Protein AF-C3RX47-F1 (afdb_monomer)

Radius of gyration: 13.27 Å; Cα contacts (8 Å, |Δi|>4): 3; chains: 1; bounding box: 30×14×32 Å

InterPro domains:
  IPR011759 Cytochrome C oxidase subunit II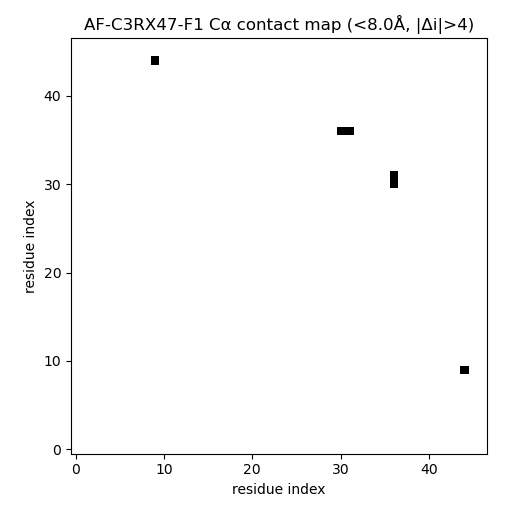, transmembrane domain [PF02790] (1-46)
  IPR011759 Cytochrome C oxidase subunit II, transmembrane domain [PS50999] (1-47)
  IPR036257 Cytochrome C oxidase subunit II, transmembrane domain superfamily [G3DSA:1.10.287.90] (1-47)
  IPR036257 Cytochrome C oxidase subunit II, transmembrane domain superfamily [SSF81464] (1-47)

Foldseek 3Di:
DVVVVLVVVVVVVVVVVVVVVVPDPDDDPCPVVDPVVVVVVVVVSVD

Organism: Wasmannia auropunctata (NCBI:txid64793)

Secondary structure (DSSP, 8-st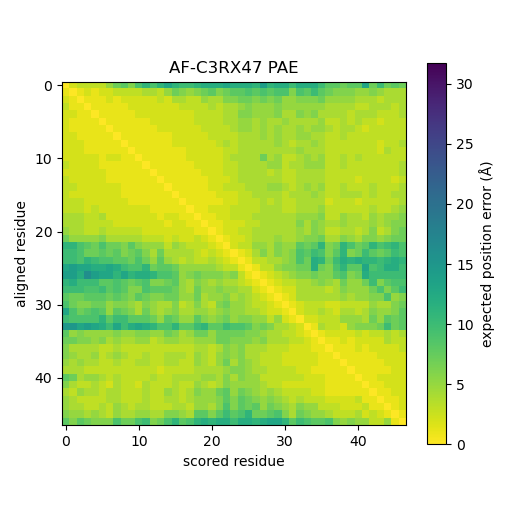ate):
-HHHHHHHHHHHHHHHHHHHHHT-----TTTTT-HHHHHHHHHTTT-

Sequence (47 aa):
DFMMIILTFITMIIMFIMTMMFNNKLINRYLLQGHTMELLWTILPMF

pLDDT: mean 87.1, std 5.31, range [71.06, 94.56]

Solvent-accessible surface area (backbone atoms only — not comparable to full-atom values): 2988 Å² total; per-residue (Å²): 107,71,69,58,52,53,51,53,49,55,52,52,51,52,54,52,55,55,58,54,55,76,75,53,87,75,85,64,91,57,64,88,70,40,71,67,54,58,52,50,69,58,50,64,79,74,109

Mean predicted aligned error: 4.25 Å

Structure (mmCIF, N/CA/C/O backbone):
data_AF-C3RX47-F1
#
_entry.id   AF-C3RX47-F1
#
loop_
_atom_site.group_PDB
_atom_site.id
_atom_site.type_symbol
_atom_site.label_atom_id
_atom_site.label_alt_id
_atom_site.label_comp_id
_atom_site.label_asym_id
_atom_site.label_entity_id
_atom_site.label_seq_id
_atom_site.pdbx_PDB_ins_code
_atom_site.Cartn_x
_atom_site.Cartn_y
_atom_site.Cartn_z
_atom_site.occupancy
_atom_site.B_iso_or_equiv
_atom_site.auth_seq_id
_atom_site.auth_comp_id
_atom_site.auth_asym_id
_atom_site.auth_atom_id
_atom_site.pdbx_PDB_model_num
ATOM 1 N N . ASP A 1 1 ? 17.529 -6.107 -16.034 1.00 71.06 1 ASP A N 1
ATOM 2 C CA . ASP A 1 1 ? 17.280 -4.875 -15.248 1.00 71.06 1 ASP A CA 1
ATOM 3 C C . ASP A 1 1 ? 15.806 -4.604 -14.978 1.00 71.06 1 ASP A C 1
ATOM 5 O O . ASP A 1 1 ? 15.432 -4.588 -13.815 1.00 71.06 1 ASP A O 1
ATOM 9 N N . PHE A 1 2 ? 14.937 -4.507 -15.990 1.00 88.00 2 PHE A N 1
ATOM 10 C CA . PHE A 1 2 ? 13.492 -4.282 -15.780 1.00 88.00 2 PHE A CA 1
ATOM 11 C C . PHE A 1 2 ? 12.804 -5.303 -14.855 1.00 88.00 2 PHE A C 1
ATOM 13 O O . PHE A 1 2 ? 12.060 -4.912 -13.962 1.00 88.00 2 PHE A O 1
ATOM 20 N N . MET A 1 3 ? 13.110 -6.598 -14.995 1.00 91.75 3 MET A N 1
ATOM 21 C CA . MET A 1 3 ? 12.583 -7.642 -14.099 1.00 91.75 3 MET A CA 1
ATOM 22 C C . MET A 1 3 ? 13.002 -7.429 -12.637 1.00 91.75 3 MET A C 1
ATOM 24 O O . MET A 1 3 ? 12.200 -7.614 -11.727 1.00 91.75 3 MET A O 1
ATOM 28 N N . MET A 1 4 ? 14.247 -7.000 -12.412 1.00 93.44 4 MET A N 1
ATOM 29 C CA . MET A 1 4 ? 14.753 -6.725 -11.065 1.00 93.44 4 MET A CA 1
ATOM 30 C C . MET A 1 4 ? 14.070 -5.496 -10.468 1.00 93.44 4 MET A C 1
ATOM 32 O O . MET A 1 4 ? 13.706 -5.523 -9.299 1.00 93.44 4 MET A O 1
ATOM 36 N N . ILE A 1 5 ? 13.827 -4.458 -11.278 1.00 93.94 5 ILE A N 1
ATOM 37 C CA . ILE A 1 5 ? 13.104 -3.251 -10.857 1.00 93.94 5 ILE A CA 1
ATOM 38 C C . ILE A 1 5 ? 11.679 -3.606 -10.406 1.00 93.94 5 ILE A C 1
ATOM 40 O O . ILE A 1 5 ? 11.265 -3.196 -9.321 1.00 93.94 5 ILE A O 1
ATOM 44 N N . ILE A 1 6 ? 10.957 -4.426 -11.177 1.00 91.06 6 ILE A N 1
ATOM 45 C CA . ILE A 1 6 ? 9.603 -4.886 -10.823 1.00 91.06 6 ILE A CA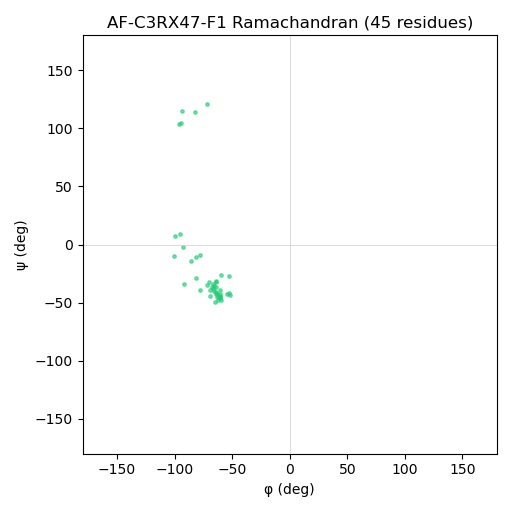 1
ATOM 46 C C . ILE A 1 6 ? 9.626 -5.695 -9.520 1.00 91.06 6 ILE A C 1
ATOM 48 O O . ILE A 1 6 ? 8.827 -5.439 -8.622 1.00 91.06 6 ILE A O 1
ATOM 52 N N . LEU A 1 7 ? 10.585 -6.613 -9.365 1.00 91.69 7 LEU A N 1
ATOM 53 C CA . LEU A 1 7 ? 10.732 -7.398 -8.139 1.00 91.69 7 LEU A CA 1
ATOM 54 C C . LEU A 1 7 ? 10.972 -6.494 -6.919 1.00 91.69 7 LEU A C 1
ATOM 56 O O . LEU A 1 7 ? 10.299 -6.640 -5.902 1.00 91.69 7 LEU A O 1
ATOM 60 N N . THR A 1 8 ? 11.895 -5.533 -7.028 1.00 93.31 8 THR A N 1
ATOM 61 C CA . THR A 1 8 ? 12.176 -4.581 -5.943 1.00 93.31 8 THR A CA 1
ATOM 62 C C . THR A 1 8 ? 10.986 -3.682 -5.627 1.00 93.31 8 THR A C 1
ATOM 64 O O . THR A 1 8 ? 10.781 -3.309 -4.479 1.00 93.31 8 THR A O 1
ATOM 67 N N . PHE A 1 9 ? 10.172 -3.347 -6.624 1.00 91.75 9 PHE A N 1
ATOM 68 C CA . PHE A 1 9 ? 8.975 -2.545 -6.418 1.00 91.75 9 PHE A CA 1
ATOM 69 C C .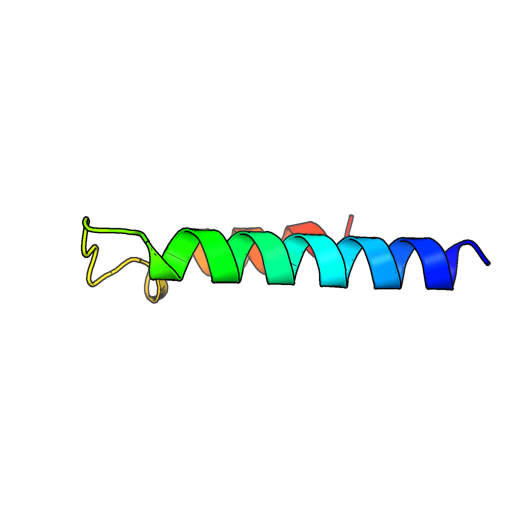 PHE A 1 9 ? 7.909 -3.324 -5.638 1.00 91.75 9 PHE A C 1
ATOM 71 O O . PHE A 1 9 ? 7.365 -2.813 -4.657 1.00 91.75 9 PHE A O 1
ATOM 78 N N . ILE A 1 10 ? 7.682 -4.590 -6.003 1.00 91.31 10 ILE A N 1
ATOM 79 C CA . ILE A 1 10 ? 6.759 -5.485 -5.295 1.00 91.31 10 ILE A CA 1
ATOM 80 C C . ILE A 1 10 ? 7.210 -5.682 -3.841 1.00 91.31 10 ILE A C 1
ATOM 82 O O . ILE A 1 10 ? 6.396 -5.566 -2.924 1.00 91.31 10 ILE A O 1
ATOM 86 N N . THR A 1 11 ? 8.502 -5.922 -3.594 1.00 91.75 11 THR A N 1
ATOM 87 C CA . THR A 1 11 ? 9.004 -6.104 -2.222 1.00 91.75 11 THR A CA 1
ATOM 88 C C . THR A 1 11 ? 8.885 -4.829 -1.389 1.00 91.75 11 THR A C 1
ATOM 90 O O . THR A 1 11 ? 8.480 -4.903 -0.229 1.00 91.75 11 THR A O 1
ATOM 93 N N . MET A 1 12 ? 9.156 -3.657 -1.969 1.00 94.56 12 MET A N 1
ATOM 94 C CA . MET A 1 12 ? 8.991 -2.370 -1.284 1.00 94.56 12 MET A CA 1
ATOM 95 C C . MET A 1 12 ? 7.525 -2.087 -0.929 1.00 94.56 12 MET A C 1
ATOM 97 O O . MET A 1 12 ? 7.245 -1.642 0.186 1.00 94.56 12 MET A O 1
ATOM 101 N N . ILE A 1 13 ? 6.582 -2.402 -1.823 1.00 92.38 13 ILE A N 1
ATOM 102 C CA . ILE A 1 13 ? 5.140 -2.280 -1.554 1.00 92.38 13 ILE A CA 1
ATOM 103 C C . ILE A 1 13 ? 4.712 -3.193 -0.405 1.00 92.38 13 ILE A C 1
ATOM 105 O O . ILE A 1 13 ? 4.043 -2.737 0.522 1.00 92.38 13 ILE A O 1
ATOM 109 N N . ILE A 1 14 ? 5.118 -4.465 -0.430 1.00 92.00 14 ILE A N 1
ATOM 110 C CA . ILE A 1 14 ? 4.778 -5.419 0.634 1.00 92.00 14 ILE A CA 1
ATOM 111 C C . ILE A 1 14 ? 5.344 -4.938 1.975 1.00 92.00 14 ILE A C 1
ATOM 113 O O . ILE A 1 14 ? 4.630 -4.932 2.977 1.00 92.00 14 ILE A O 1
ATOM 117 N N . MET A 1 15 ? 6.595 -4.470 1.995 1.00 92.94 15 MET A N 1
ATOM 118 C CA . MET A 1 15 ? 7.224 -3.937 3.205 1.00 92.94 15 MET A CA 1
ATOM 119 C C . MET A 1 15 ? 6.472 -2.726 3.766 1.00 92.94 15 MET A C 1
ATOM 121 O O . MET A 1 15 ? 6.256 -2.656 4.975 1.00 92.94 15 MET A O 1
ATOM 125 N N . PHE A 1 16 ? 6.025 -1.801 2.914 1.00 92.25 16 PHE A N 1
ATOM 126 C CA . PHE A 1 16 ? 5.225 -0.651 3.339 1.00 92.25 16 PHE A CA 1
ATOM 127 C C . PHE A 1 16 ? 3.863 -1.059 3.925 1.00 92.25 16 PHE A C 1
ATOM 129 O O . PHE A 1 16 ? 3.445 -0.538 4.958 1.00 92.25 16 PHE A O 1
ATOM 136 N N . ILE A 1 17 ? 3.170 -2.020 3.308 1.00 89.25 17 ILE A N 1
ATOM 137 C CA . ILE A 1 17 ? 1.880 -2.511 3.818 1.00 89.25 17 ILE A CA 1
ATOM 138 C C . ILE A 1 17 ? 2.065 -3.158 5.196 1.00 89.25 17 ILE A C 1
ATOM 140 O O . ILE A 1 17 ? 1.282 -2.900 6.112 1.00 89.25 17 ILE A O 1
ATOM 144 N N . MET A 1 18 ? 3.128 -3.948 5.368 1.00 87.62 18 MET A N 1
ATOM 145 C CA . MET A 1 18 ? 3.441 -4.582 6.647 1.00 87.62 18 MET A CA 1
ATOM 146 C C . MET A 1 18 ? 3.733 -3.551 7.744 1.00 87.62 18 MET A C 1
ATOM 148 O O . MET A 1 18 ? 3.177 -3.661 8.836 1.00 87.62 18 MET A O 1
ATOM 152 N N . THR A 1 19 ? 4.536 -2.516 7.470 1.00 90.19 19 THR A N 1
ATOM 153 C CA . THR A 1 19 ? 4.842 -1.467 8.464 1.00 90.19 19 THR A CA 1
ATOM 154 C C . THR A 1 19 ? 3.609 -0.666 8.876 1.00 90.19 19 THR A C 1
ATOM 156 O O . THR A 1 19 ? 3.453 -0.348 10.056 1.00 90.19 19 THR A O 1
ATOM 159 N N 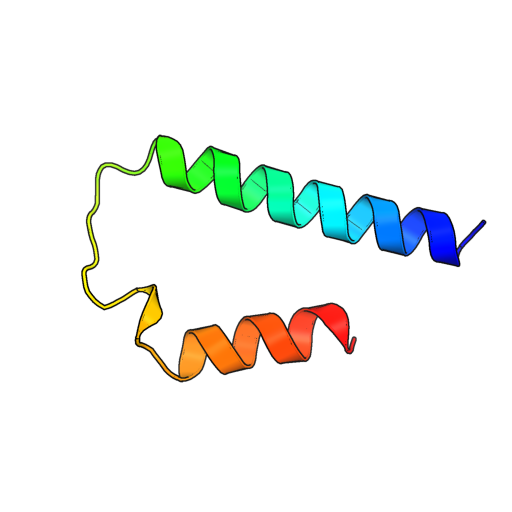. MET A 1 20 ? 2.695 -0.398 7.942 1.00 87.94 20 MET A N 1
ATOM 160 C CA . MET A 1 20 ? 1.435 0.295 8.228 1.00 87.94 20 MET A CA 1
ATOM 161 C C . MET A 1 20 ? 0.495 -0.532 9.118 1.00 87.94 20 MET A C 1
ATOM 163 O O . MET A 1 20 ? -0.189 0.033 9.972 1.00 87.94 20 MET A O 1
ATOM 167 N N . MET A 1 21 ? 0.485 -1.862 8.979 1.00 83.62 21 MET A N 1
ATOM 168 C CA . MET A 1 21 ? -0.355 -2.738 9.808 1.00 83.62 21 MET A CA 1
ATOM 169 C C . MET A 1 21 ? 0.106 -2.805 11.269 1.00 83.62 21 MET A C 1
ATOM 171 O O . MET A 1 21 ? -0.741 -2.891 12.157 1.00 83.62 21 MET A O 1
ATOM 175 N N . PHE A 1 22 ? 1.410 -2.689 11.552 1.00 83.00 22 PHE A N 1
ATOM 176 C CA . PHE A 1 22 ? 1.921 -2.721 12.932 1.00 83.00 22 PHE A CA 1
ATOM 177 C C . PHE A 1 22 ? 1.426 -1.556 13.802 1.00 83.00 22 PHE A C 1
ATOM 179 O O . PHE A 1 22 ? 1.233 -1.731 15.002 1.00 83.00 22 PHE A O 1
ATOM 186 N N . ASN A 1 23 ? 1.185 -0.382 13.212 1.00 83.44 23 ASN A N 1
ATOM 187 C CA . ASN A 1 23 ? 0.722 0.807 13.938 1.00 83.44 23 ASN A CA 1
ATOM 188 C C . ASN A 1 23 ? -0.806 0.988 13.906 1.00 83.44 23 ASN A C 1
ATOM 190 O O . ASN A 1 23 ? -1.320 2.028 14.332 1.00 83.44 23 ASN A O 1
ATOM 194 N N . ASN A 1 24 ? -1.552 0.000 13.405 1.00 81.62 24 ASN A N 1
ATOM 195 C CA . ASN A 1 24 ? -2.995 0.114 13.265 1.00 81.62 24 ASN A CA 1
ATOM 196 C C . ASN A 1 24 ? -3.718 -0.208 14.588 1.00 81.62 24 ASN A C 1
ATOM 198 O O . ASN A 1 24 ? -3.707 -1.341 15.061 1.00 81.62 24 ASN A O 1
ATOM 202 N N . LYS A 1 25 ? -4.380 0.795 15.182 1.00 79.62 25 LYS A N 1
ATOM 203 C CA . LYS A 1 25 ? -5.189 0.639 16.410 1.00 79.62 25 LYS A CA 1
ATOM 204 C C . LYS A 1 25 ? -6.603 0.098 16.149 1.00 79.62 25 LYS A C 1
ATOM 206 O O . LYS A 1 25 ? -7.305 -0.233 17.102 1.00 79.62 25 LYS A O 1
ATOM 211 N N . LEU A 1 26 ? -7.040 0.037 14.888 1.00 88.56 26 LEU A N 1
ATOM 212 C CA . LEU A 1 26 ? -8.351 -0.481 14.494 1.00 88.56 26 LEU A CA 1
ATOM 213 C C . LEU A 1 26 ? -8.231 -1.966 14.140 1.00 88.56 26 LEU A C 1
ATOM 215 O O . LEU A 1 26 ? -7.593 -2.334 13.155 1.00 88.56 26 LEU A O 1
ATOM 219 N N . ILE A 1 27 ? -8.878 -2.821 14.931 1.00 79.38 27 ILE A N 1
ATOM 220 C CA . ILE A 1 27 ? -8.873 -4.270 14.715 1.00 79.38 27 ILE A CA 1
ATOM 221 C C . ILE A 1 27 ? -10.138 -4.654 13.946 1.00 79.38 27 ILE A C 1
ATOM 223 O O . ILE A 1 27 ? -11.225 -4.735 14.517 1.00 79.38 27 ILE A O 1
ATOM 227 N N . ASN A 1 28 ? -9.997 -4.923 12.647 1.00 84.31 28 ASN A N 1
ATOM 228 C CA . ASN A 1 28 ? -11.036 -5.592 11.867 1.00 84.31 28 ASN A CA 1
ATOM 229 C C . ASN A 1 28 ? -10.759 -7.103 11.840 1.00 84.31 28 ASN A C 1
ATOM 231 O O . ASN A 1 28 ? -9.886 -7.568 11.110 1.00 84.31 28 ASN A O 1
ATOM 235 N N . ARG A 1 29 ? -11.521 -7.879 12.622 1.00 79.88 29 ARG A N 1
ATOM 236 C CA . ARG A 1 29 ? -11.358 -9.341 12.736 1.00 79.88 29 ARG A CA 1
ATOM 237 C C . ARG A 1 29 ? -11.537 -10.083 11.404 1.00 79.88 29 ARG A C 1
ATOM 239 O O . ARG A 1 29 ? -10.961 -11.151 11.239 1.00 79.88 29 ARG A O 1
ATOM 246 N N . TYR A 1 30 ? -12.295 -9.522 10.462 1.00 83.75 30 TYR A N 1
ATOM 247 C CA . TYR A 1 30 ? -12.588 -10.148 9.168 1.00 83.75 30 TYR A CA 1
ATOM 248 C C . TYR A 1 30 ? -11.711 -9.625 8.023 1.00 83.75 30 TYR A C 1
ATOM 250 O O . TYR A 1 30 ? -11.941 -9.997 6.875 1.00 83.75 30 TYR A O 1
ATOM 258 N N . LEU A 1 31 ? -10.701 -8.790 8.314 1.00 82.12 31 LEU A N 1
ATOM 259 C CA . LEU A 1 31 ? -9.834 -8.174 7.301 1.00 82.12 31 LEU A CA 1
ATOM 260 C C . LEU A 1 31 ? -9.242 -9.209 6.329 1.00 82.12 31 LEU A C 1
ATOM 262 O O . LEU A 1 31 ? -9.240 -8.979 5.129 1.00 82.12 31 LEU A O 1
ATOM 266 N N . LEU A 1 32 ? -8.779 -10.352 6.842 1.00 81.75 32 LEU A N 1
ATOM 267 C CA . LEU A 1 32 ? -8.148 -11.413 6.044 1.00 81.75 32 LEU A CA 1
ATOM 268 C C . LEU A 1 32 ? -9.124 -12.497 5.563 1.00 81.75 32 LEU A C 1
ATOM 270 O O . LEU A 1 32 ? -8.709 -13.412 4.868 1.00 81.75 32 LEU A O 1
ATOM 274 N N . GLN A 1 33 ? -10.404 -12.418 5.937 1.00 85.62 33 GLN A N 1
ATOM 275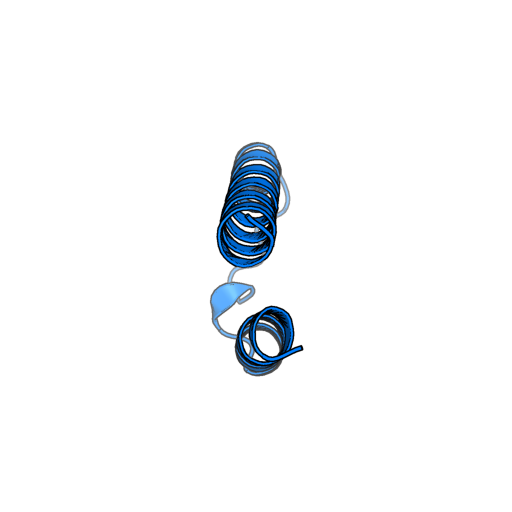 C CA . GLN A 1 33 ? -11.417 -13.412 5.561 1.00 85.62 33 GLN A CA 1
ATOM 276 C C . GLN A 1 33 ? -12.290 -12.951 4.382 1.00 85.62 33 GLN A C 1
ATOM 278 O O . GLN A 1 33 ? -13.073 -13.727 3.840 1.00 85.62 33 GLN A O 1
ATOM 283 N N . GLY A 1 34 ? -12.188 -11.683 3.975 1.00 86.56 34 GLY A N 1
ATOM 284 C CA . GLY A 1 34 ? -12.942 -11.167 2.839 1.00 86.56 34 GLY A CA 1
ATOM 285 C C . GLY A 1 34 ? -12.410 -11.700 1.509 1.00 86.56 34 GLY A C 1
ATOM 286 O O . GLY A 1 34 ? -11.280 -11.395 1.139 1.00 86.56 34 GLY A O 1
ATOM 287 N N . HIS A 1 35 ? -13.261 -12.383 0.734 1.00 82.00 35 HIS A N 1
ATOM 288 C CA . HIS A 1 35 ? -12.965 -12.787 -0.652 1.00 82.00 35 HIS A CA 1
ATOM 289 C C . HIS A 1 35 ? -12.504 -11.619 -1.542 1.00 82.00 35 HIS A C 1
ATOM 291 O O . HIS A 1 35 ? -11.750 -11.802 -2.493 1.00 82.00 35 HIS A O 1
ATOM 297 N N . THR A 1 36 ? -12.928 -10.395 -1.221 1.00 86.69 36 THR A N 1
ATOM 298 C CA . THR A 1 36 ? -12.490 -9.182 -1.915 1.00 86.69 36 THR A CA 1
ATOM 299 C C . THR A 1 36 ? -11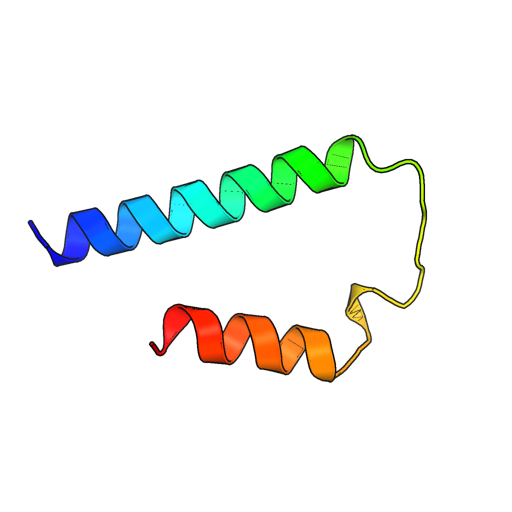.002 -8.883 -1.715 1.00 86.69 36 THR A C 1
ATOM 301 O O . THR A 1 36 ? -10.365 -8.425 -2.660 1.00 86.69 36 THR A O 1
ATOM 304 N N . MET A 1 37 ? -10.425 -9.163 -0.538 1.00 90.75 37 MET A N 1
ATOM 305 C CA . MET A 1 37 ? -8.993 -8.953 -0.272 1.00 90.75 37 MET A CA 1
ATOM 306 C C . MET A 1 37 ? -8.128 -9.976 -1.014 1.00 90.75 37 MET A C 1
ATOM 308 O O . MET A 1 37 ? -7.071 -9.615 -1.528 1.00 90.75 37 MET A O 1
ATOM 312 N N . GLU A 1 38 ? -8.612 -11.216 -1.151 1.00 90.25 38 GLU A N 1
ATOM 313 C CA . GLU A 1 38 ? -7.926 -12.259 -1.923 1.00 90.25 38 GLU A CA 1
ATOM 314 C C . GLU A 1 38 ? -7.880 -11.944 -3.422 1.00 90.25 38 GLU A C 1
ATOM 316 O O . GLU A 1 38 ? -6.874 -12.170 -4.098 1.00 90.25 38 GLU A O 1
ATOM 321 N N . LEU A 1 39 ? -8.966 -11.383 -3.951 1.00 90.62 39 LEU A N 1
ATOM 322 C CA . LEU A 1 39 ? -9.030 -10.950 -5.343 1.00 90.62 39 LEU A CA 1
ATOM 323 C C . LEU A 1 39 ? -8.095 -9.754 -5.608 1.00 90.62 39 LEU A C 1
ATOM 325 O O . LEU A 1 39 ? -7.452 -9.675 -6.653 1.00 90.62 39 LEU A O 1
ATOM 329 N N . LEU A 1 40 ? -7.962 -8.838 -4.645 1.00 88.69 40 LEU A N 1
ATOM 330 C CA . LEU A 1 40 ? -7.129 -7.641 -4.782 1.00 88.69 40 LEU A CA 1
ATOM 331 C C . LEU A 1 40 ? -5.638 -7.996 -4.911 1.00 88.69 40 LEU A C 1
ATOM 333 O O . LEU A 1 40 ? -4.976 -7.546 -5.846 1.00 88.69 40 LEU A O 1
ATOM 337 N N . TRP A 1 41 ? -5.109 -8.851 -4.029 1.00 87.06 41 TRP A N 1
ATOM 338 C CA . TRP A 1 41 ? -3.687 -9.222 -4.057 1.00 87.06 41 TRP A CA 1
ATOM 339 C C . TRP A 1 41 ? -3.311 -10.244 -5.143 1.00 87.06 41 TRP A C 1
ATOM 341 O O . TRP A 1 41 ? -2.127 -10.500 -5.334 1.00 87.06 41 TRP A O 1
ATOM 351 N N . THR A 1 42 ? -4.281 -10.845 -5.845 1.00 88.50 42 THR A N 1
ATOM 352 C CA . THR A 1 42 ? -4.030 -11.777 -6.963 1.00 88.50 42 THR A CA 1
ATOM 353 C C . THR A 1 42 ? -3.991 -11.031 -8.290 1.00 88.50 42 THR A C 1
ATOM 355 O O . THR A 1 42 ? -3.202 -11.381 -9.162 1.00 88.50 42 THR A O 1
ATOM 358 N N . ILE A 1 43 ? -4.791 -9.971 -8.425 1.00 91.25 43 ILE A N 1
ATOM 359 C CA . ILE A 1 43 ? -4.796 -9.108 -9.609 1.00 91.25 43 ILE A CA 1
ATOM 360 C C . ILE A 1 43 ? -3.605 -8.136 -9.593 1.00 91.25 43 ILE A C 1
ATOM 362 O O . ILE A 1 43 ? -2.993 -7.920 -10.635 1.00 91.25 43 ILE A 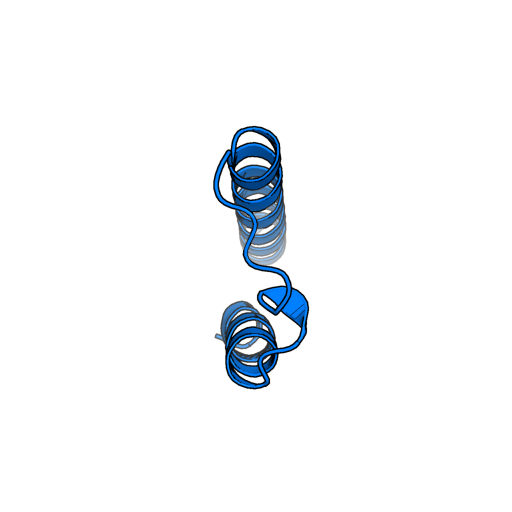O 1
ATOM 366 N N . LEU A 1 44 ? -3.239 -7.585 -8.427 1.00 87.62 44 LEU A N 1
ATOM 367 C CA . LEU A 1 44 ? -2.146 -6.606 -8.290 1.00 87.62 44 LEU A CA 1
ATOM 368 C C . LEU A 1 44 ? -0.790 -7.044 -8.889 1.00 87.62 44 LEU A C 1
ATOM 370 O O . LEU A 1 44 ? -0.151 -6.197 -9.499 1.00 87.62 44 LEU A O 1
ATOM 374 N N . PRO A 1 45 ? -0.321 -8.300 -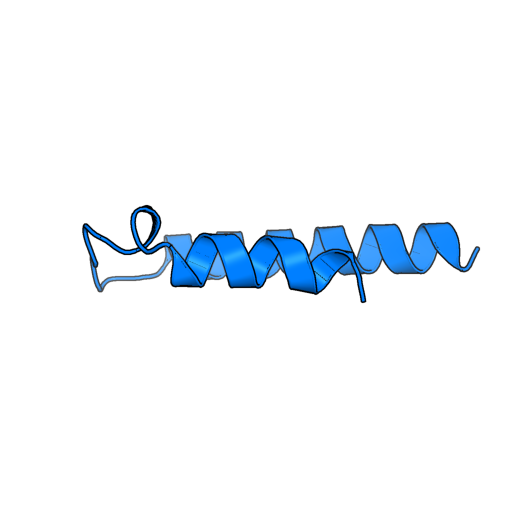8.733 1.00 81.50 45 PRO A N 1
ATOM 375 C CA . PRO A 1 45 ? 0.945 -8.760 -9.314 1.00 81.50 45 PRO A CA 1
ATOM 376 C C . PRO A 1 45 ? 0.818 -9.264 -10.756 1.00 81.50 45 PRO A C 1
ATOM 378 O O . PRO A 1 45 ? 1.831 -9.532 -11.396 1.00 81.50 45 PRO A O 1
ATOM 381 N N . MET A 1 46 ? -0.411 -9.502 -11.224 1.00 84.25 46 MET A N 1
ATOM 382 C CA . MET A 1 46 ? -0.669 -10.004 -12.574 1.00 84.25 46 MET A CA 1
ATOM 383 C C . MET A 1 46 ? -0.629 -8.879 -13.618 1.00 84.25 46 MET A C 1
ATOM 385 O O . MET A 1 46 ? -0.311 -9.149 -14.776 1.00 84.25 46 MET A O 1
ATOM 389 N N . PHE A 1 47 ? -0.962 -7.652 -13.205 1.00 73.00 47 PHE A N 1
ATOM 390 C CA . PHE A 1 47 ? -0.814 -6.424 -13.990 1.00 73.00 47 PHE A CA 1
ATOM 391 C C . PHE A 1 47 ? 0.586 -5.824 -13.841 1.00 73.00 47 PHE A C 1
ATOM 393 O O . PHE A 1 47 ? 1.090 -5.303 -14.861 1.00 73.00 47 PHE A O 1
#